Protein AF-A0A7S9PYS4-F1 (afdb_monomer)

Organism: NCBI:txid2789740

Radius of gyration: 13.37 Å; Cα contacts (8 Å, |Δi|>4): 18; chains: 1; bounding box: 29×19×34 Å

Secondary structure (DSSP, 8-state):
----------HHHHHHHHHTTT----HHHHHHHHHHHHHHHHHHHHHHHT-

Nearest PDB structures (foldseek):
  4zcu-assembly3_C  TM=8.327E-01  e=3.640E+00  Homo sapiens
  4zcu-assembly1_A  TM=7.856E-01  e=4.888E+00  Homo sapiens
  6yns-assembly1_A  TM=8.468E-01  e=9.492E+00  Homo sapiens

Structure (mmCIF, N/CA/C/O backbone):
data_AF-A0A7S9PYS4-F1
#
_entry.id   AF-A0A7S9PYS4-F1
#
loop_
_atom_site.group_PDB
_atom_site.id
_atom_site.type_symbol
_atom_site.label_atom_id
_atom_site.label_alt_id
_atom_site.label_comp_id
_atom_site.label_asym_id
_atom_site.label_entity_id
_atom_site.label_seq_id
_atom_site.pdbx_PDB_ins_code
_atom_site.Cartn_x
_atom_site.Cartn_y
_atom_site.Cartn_z
_atom_site.occupancy
_atom_site.B_iso_or_equiv
_atom_site.auth_seq_id
_atom_site.auth_comp_id
_atom_site.auth_asym_id
_atom_site.auth_atom_id
_atom_site.pdbx_PDB_model_num
ATOM 1 N N . MET A 1 1 ? 12.016 9.675 -19.588 1.00 51.16 1 MET A N 1
ATOM 2 C CA . MET A 1 1 ? 11.272 8.635 -18.842 1.00 51.16 1 MET A CA 1
AT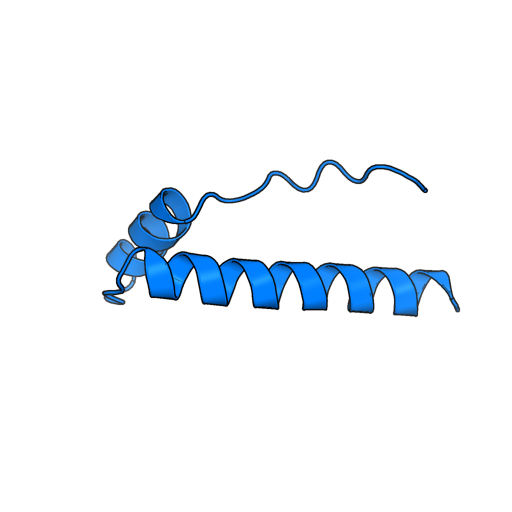OM 3 C C . MET A 1 1 ? 9.787 8.887 -19.044 1.00 51.16 1 MET A C 1
ATOM 5 O O . MET A 1 1 ? 9.329 9.966 -18.679 1.00 51.16 1 MET A O 1
ATOM 9 N N . ARG A 1 2 ? 9.043 7.972 -19.682 1.00 48.59 2 ARG A N 1
ATOM 10 C CA . ARG A 1 2 ? 7.577 8.102 -19.762 1.00 48.59 2 ARG A CA 1
ATOM 11 C C . ARG A 1 2 ? 7.036 8.098 -18.331 1.00 48.59 2 ARG A C 1
ATOM 13 O O . ARG A 1 2 ? 7.252 7.129 -17.613 1.00 48.59 2 ARG A O 1
ATOM 20 N N . HIS A 1 3 ? 6.388 9.184 -17.913 1.00 48.66 3 HIS A N 1
ATOM 21 C CA . HIS A 1 3 ? 5.579 9.184 -16.699 1.00 48.66 3 HIS A CA 1
ATOM 22 C C . HIS A 1 3 ? 4.383 8.276 -16.976 1.00 48.66 3 HIS A C 1
ATOM 24 O O . HIS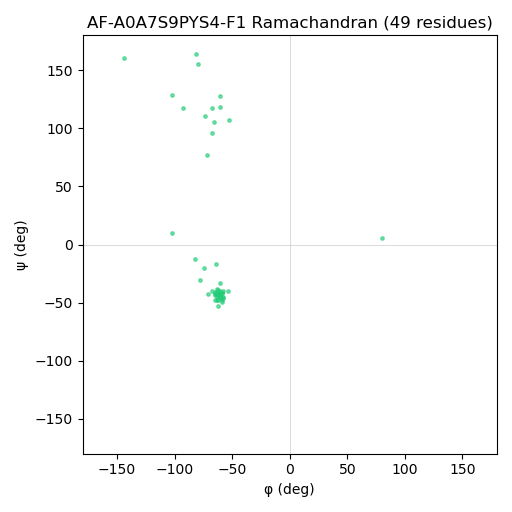 A 1 3 ? 3.429 8.694 -17.624 1.00 48.66 3 HIS A O 1
ATOM 30 N N . LEU A 1 4 ? 4.471 7.010 -16.573 1.00 51.53 4 LEU A N 1
ATOM 31 C CA . LEU A 1 4 ? 3.291 6.163 -16.482 1.00 51.53 4 LEU A CA 1
ATOM 32 C C . LEU A 1 4 ? 2.451 6.753 -15.342 1.00 51.53 4 LEU A C 1
ATOM 34 O O . LEU A 1 4 ? 2.955 6.803 -14.216 1.00 51.53 4 LEU A O 1
ATOM 38 N N . PRO A 1 5 ? 1.225 7.247 -15.593 1.00 48.62 5 PRO A N 1
ATOM 39 C CA . PRO A 1 5 ? 0.335 7.667 -14.526 1.00 48.62 5 PRO A CA 1
ATOM 40 C C . PRO A 1 5 ? -0.161 6.398 -13.833 1.00 48.62 5 PRO A C 1
ATOM 42 O O . PRO A 1 5 ? -1.256 5.911 -14.092 1.00 48.62 5 PRO A O 1
ATOM 45 N N . ILE A 1 6 ? 0.689 5.802 -12.999 1.00 59.09 6 ILE A N 1
ATOM 46 C CA . ILE A 1 6 ? 0.253 4.789 -12.052 1.00 59.09 6 ILE A CA 1
ATOM 47 C C . ILE A 1 6 ? -0.648 5.557 -11.094 1.00 59.09 6 ILE A C 1
ATOM 49 O O . ILE A 1 6 ? -0.153 6.373 -10.313 1.00 59.09 6 ILE A O 1
ATOM 53 N N . GLU A 1 7 ? -1.964 5.366 -11.207 1.00 65.19 7 GLU A N 1
ATOM 54 C CA . GLU A 1 7 ? -2.895 5.825 -10.182 1.00 65.19 7 GLU A CA 1
ATOM 55 C C . GLU A 1 7 ? -2.399 5.270 -8.849 1.00 65.19 7 GLU A C 1
ATOM 57 O O . GLU A 1 7 ? -2.422 4.062 -8.600 1.00 65.19 7 GLU A O 1
ATOM 62 N N . ARG A 1 8 ? -1.849 6.158 -8.019 1.00 77.50 8 ARG A N 1
ATOM 63 C CA . ARG A 1 8 ? -1.276 5.759 -6.743 1.00 77.50 8 ARG A CA 1
ATOM 64 C C . ARG A 1 8 ? -2.425 5.445 -5.801 1.00 77.50 8 ARG A C 1
ATOM 66 O O . ARG A 1 8 ? -3.142 6.342 -5.363 1.00 77.50 8 ARG A O 1
ATOM 73 N N . ILE A 1 9 ? -2.579 4.168 -5.473 1.00 90.25 9 ILE A N 1
ATOM 74 C CA . ILE A 1 9 ? -3.411 3.740 -4.354 1.00 90.25 9 ILE A CA 1
ATOM 75 C C . ILE A 1 9 ? -2.831 4.372 -3.086 1.00 90.25 9 ILE A C 1
ATOM 77 O O . ILE A 1 9 ? -1.630 4.254 -2.827 1.00 90.25 9 ILE A O 1
ATOM 81 N N . THR A 1 10 ? -3.676 5.052 -2.310 1.00 94.19 10 THR A N 1
ATOM 82 C CA . THR A 1 10 ? -3.274 5.603 -1.012 1.00 94.19 10 THR A CA 1
ATOM 83 C C . THR A 1 10 ? -3.277 4.510 0.063 1.00 94.19 10 THR A C 1
ATOM 85 O O . THR A 1 10 ? -4.023 3.529 -0.057 1.00 94.19 10 THR A O 1
ATOM 88 N N . PRO A 1 11 ? -2.491 4.658 1.144 1.00 95.31 11 PRO A N 1
ATOM 89 C CA . PRO A 1 11 ? -2.502 3.709 2.257 1.00 95.31 11 PRO A CA 1
ATOM 90 C C . PRO A 1 11 ? -3.903 3.472 2.841 1.00 95.31 11 PRO A C 1
ATOM 92 O O . PRO A 1 11 ? -4.280 2.333 3.110 1.00 95.31 11 PRO A O 1
ATOM 95 N N . GLU A 1 12 ? -4.718 4.520 2.964 1.00 96.06 12 GLU A N 1
ATOM 96 C CA . GLU A 1 12 ? -6.095 4.442 3.464 1.00 96.06 12 GLU A CA 1
ATOM 97 C C . GLU A 1 12 ? -6.966 3.604 2.528 1.00 96.06 12 GLU A C 1
ATOM 99 O O . GLU A 1 12 ? -7.733 2.748 2.975 1.00 96.06 12 GLU A O 1
ATOM 104 N N . LYS A 1 13 ? -6.800 3.792 1.215 1.00 94.75 13 LYS A N 1
ATOM 105 C CA . LYS A 1 13 ? -7.534 3.023 0.215 1.00 94.75 13 LYS A CA 1
ATOM 106 C C . LYS A 1 13 ? -7.161 1.544 0.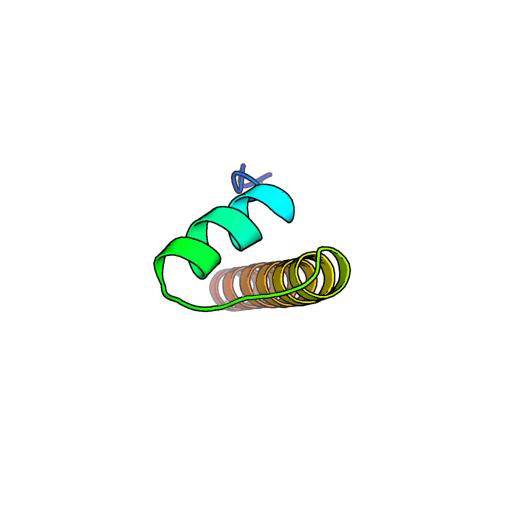255 1.00 94.75 13 LYS A C 1
ATOM 108 O O . LYS A 1 13 ? -8.051 0.693 0.201 1.00 94.75 13 LYS A O 1
ATOM 113 N N . LEU A 1 14 ? -5.872 1.230 0.399 1.00 94.69 14 LEU A N 1
ATOM 114 C CA . LEU A 1 14 ? -5.399 -0.145 0.562 1.00 94.69 14 LEU A CA 1
ATOM 115 C C . LEU A 1 14 ? -6.009 -0.789 1.814 1.00 94.69 14 LEU A C 1
ATOM 117 O O . LEU A 1 14 ? -6.531 -1.904 1.748 1.00 94.69 14 LEU A O 1
ATOM 121 N N . MET A 1 15 ? -6.004 -0.070 2.939 1.00 96.50 15 MET A N 1
ATOM 122 C CA . MET A 1 15 ? -6.616 -0.536 4.182 1.00 96.50 15 MET A CA 1
ATOM 123 C C . MET A 1 15 ? -8.106 -0.841 4.005 1.00 96.50 15 MET A C 1
ATOM 125 O O . MET A 1 15 ? -8.567 -1.893 4.444 1.00 96.50 15 MET A O 1
ATOM 129 N N . GLU A 1 16 ? -8.869 0.034 3.345 1.00 95.81 16 GLU A N 1
ATOM 130 C CA . GLU A 1 16 ? -10.288 -0.203 3.057 1.00 95.81 16 GLU A CA 1
ATOM 131 C C . GLU A 1 16 ? -10.510 -1.448 2.191 1.00 95.81 16 GLU A C 1
ATOM 133 O O . GLU A 1 16 ? -11.412 -2.245 2.463 1.00 95.81 16 GLU A O 1
ATOM 138 N N . MET A 1 17 ? -9.695 -1.624 1.149 1.00 94.19 17 MET A N 1
ATOM 139 C CA . MET A 1 17 ? -9.782 -2.769 0.240 1.00 94.19 17 MET A CA 1
ATOM 140 C C . MET A 1 17 ? -9.514 -4.084 0.97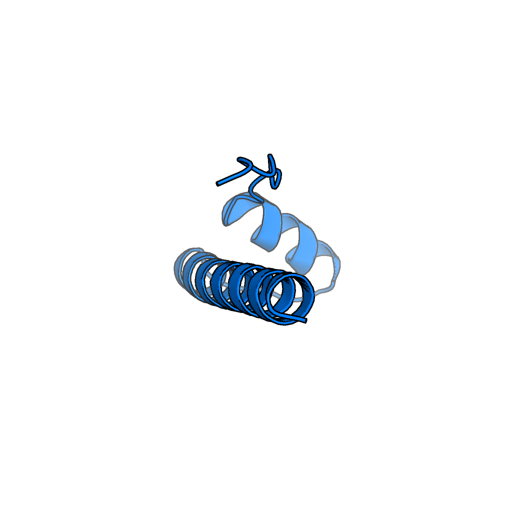1 1.00 94.19 17 MET A C 1
ATOM 142 O O . MET A 1 17 ? -10.261 -5.050 0.807 1.00 94.19 17 MET A O 1
ATOM 146 N N . LEU A 1 18 ? -8.479 -4.111 1.806 1.00 94.50 18 LEU A N 1
ATOM 147 C CA . LEU A 1 18 ? -8.048 -5.307 2.521 1.00 94.50 18 LEU A CA 1
ATOM 148 C C . LEU A 1 18 ? -8.934 -5.620 3.729 1.00 94.50 18 LEU A C 1
ATOM 150 O O . LEU A 1 18 ? -9.219 -6.790 3.992 1.00 94.50 18 LEU A O 1
ATOM 154 N N . LYS A 1 19 ? -9.512 -4.599 4.369 1.00 96.31 19 LYS A N 1
ATOM 155 C CA . LYS A 1 19 ? -10.536 -4.775 5.405 1.00 96.31 19 LYS A CA 1
ATOM 156 C C . LYS A 1 19 ? -11.746 -5.549 4.882 1.00 96.31 19 LYS A C 1
ATOM 158 O O . LYS A 1 19 ? -12.244 -6.431 5.577 1.00 96.31 19 LYS A O 1
ATOM 163 N N . LYS A 1 20 ? -12.184 -5.295 3.640 1.00 95.12 20 LYS A N 1
ATOM 164 C CA . LYS A 1 20 ? -13.270 -6.061 2.984 1.00 95.12 20 LYS A CA 1
ATOM 165 C C . LYS A 1 20 ? -12.923 -7.537 2.758 1.00 95.12 20 LYS A C 1
ATOM 167 O O . LYS A 1 20 ? -13.815 -8.338 2.506 1.00 95.12 20 LYS A O 1
ATOM 172 N N . LYS A 1 21 ? -11.640 -7.894 2.832 1.00 95.31 21 LYS A N 1
ATOM 173 C CA . LYS A 1 21 ? -11.120 -9.261 2.708 1.00 95.31 21 LYS A CA 1
ATOM 174 C C . LYS A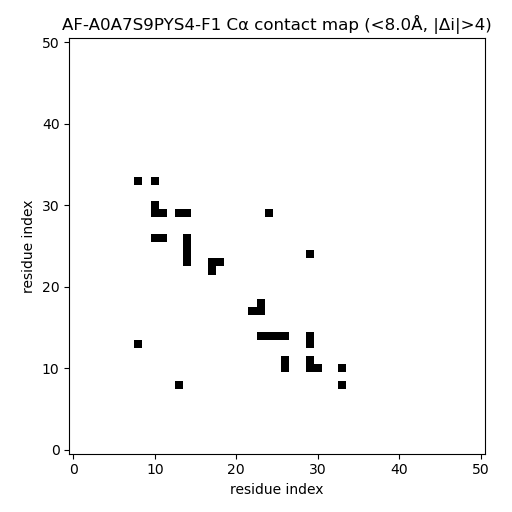 1 21 ? -10.749 -9.880 4.061 1.00 95.31 21 LYS A C 1
ATOM 176 O O . LYS A 1 21 ? -10.131 -10.935 4.090 1.00 95.31 21 LYS A O 1
ATOM 181 N N . GLY A 1 22 ? -11.116 -9.234 5.172 1.00 96.38 22 GLY A N 1
ATOM 182 C CA . GLY A 1 22 ? -10.822 -9.714 6.524 1.00 96.38 22 GLY A CA 1
ATOM 183 C C . GLY A 1 22 ? -9.403 -9.411 7.010 1.00 96.38 22 GLY A C 1
ATOM 184 O O . GLY A 1 22 ? -9.037 -9.828 8.105 1.00 96.38 22 GLY A O 1
ATOM 185 N N . VAL A 1 23 ? -8.607 -8.662 6.244 1.00 96.06 23 VAL A N 1
ATOM 186 C CA . VAL A 1 23 ? -7.248 -8.279 6.634 1.00 96.06 23 VAL A CA 1
ATOM 187 C C . VAL A 1 23 ? -7.292 -6.926 7.336 1.00 96.06 23 VAL A C 1
ATOM 189 O O . VAL A 1 23 ? -7.679 -5.911 6.756 1.00 96.06 23 VAL A O 1
ATOM 192 N N . LYS A 1 24 ? -6.884 -6.907 8.604 1.00 94.50 24 LYS A N 1
ATOM 193 C CA . LYS A 1 24 ? -6.746 -5.686 9.400 1.00 94.50 24 LYS A CA 1
ATOM 194 C C . LYS A 1 24 ? -5.271 -5.308 9.474 1.00 94.50 24 LYS A C 1
ATOM 196 O O . LYS A 1 24 ? -4.448 -6.135 9.843 1.00 94.50 24 LYS A O 1
ATOM 201 N N . MET A 1 25 ? -4.957 -4.058 9.156 1.00 94.62 25 MET A N 1
ATOM 202 C CA . MET A 1 25 ? -3.597 -3.527 9.227 1.00 94.62 25 MET A CA 1
ATOM 203 C C . MET A 1 25 ? -3.600 -2.071 9.680 1.00 94.62 25 MET A C 1
ATOM 205 O O . MET A 1 25 ? -4.629 -1.395 9.609 1.00 94.62 25 MET A O 1
ATOM 209 N N . SER A 1 26 ? -2.454 -1.606 10.166 1.00 97.31 26 SER A N 1
ATOM 210 C CA . SER A 1 26 ? -2.227 -0.204 10.496 1.00 97.31 26 SER A CA 1
ATOM 211 C C . SER A 1 26 ? -1.882 0.618 9.253 1.00 97.31 26 SER A C 1
ATOM 213 O O . SER A 1 26 ? -1.477 0.086 8.218 1.00 97.31 26 SER A O 1
ATOM 215 N N . ILE A 1 27 ? -1.982 1.941 9.383 1.00 96.62 27 ILE A N 1
ATOM 216 C CA . ILE A 1 27 ? -1.577 2.871 8.325 1.00 96.62 27 ILE A CA 1
ATOM 217 C C . ILE A 1 27 ? -0.088 2.749 7.975 1.00 96.62 27 ILE A C 1
ATOM 219 O O . ILE A 1 27 ? 0.281 2.892 6.814 1.00 96.62 27 ILE A O 1
ATOM 223 N N . ASN A 1 28 ? 0.767 2.437 8.955 1.00 97.38 28 ASN A N 1
ATOM 224 C CA . ASN A 1 28 ? 2.205 2.269 8.732 1.00 97.38 28 ASN A CA 1
ATOM 225 C C . ASN A 1 28 ? 2.494 0.993 7.938 1.00 97.38 28 ASN A C 1
ATOM 227 O O . ASN A 1 28 ? 3.244 1.041 6.972 1.00 97.38 28 ASN A O 1
ATOM 231 N N . GLN A 1 29 ? 1.811 -0.109 8.263 1.00 97.19 29 GLN A N 1
ATOM 232 C CA . GLN A 1 29 ? 1.910 -1.347 7.485 1.00 97.19 29 GLN A CA 1
ATOM 233 C C . GLN A 1 29 ? 1.439 -1.141 6.041 1.00 97.19 29 GLN A C 1
ATOM 235 O O . GLN A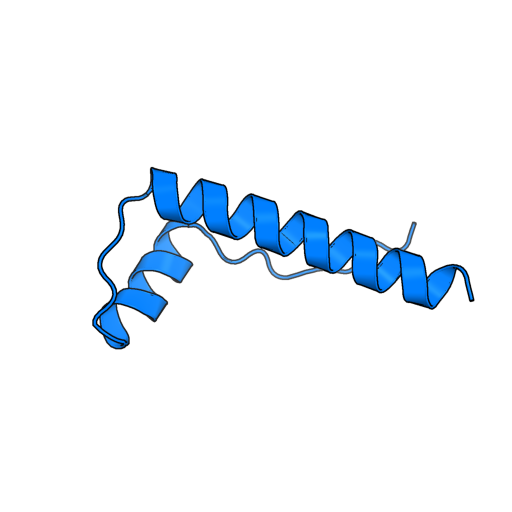 1 29 ? 2.079 -1.611 5.108 1.00 97.19 29 GLN A O 1
ATOM 240 N N . ALA A 1 30 ? 0.345 -0.401 5.839 1.00 96.50 30 ALA A N 1
ATOM 241 C CA . ALA A 1 30 ? -0.143 -0.087 4.499 1.00 96.50 30 ALA A CA 1
ATOM 242 C C . ALA A 1 30 ? 0.865 0.747 3.687 1.00 96.50 30 ALA A C 1
ATOM 244 O O . ALA A 1 30 ? 1.033 0.493 2.497 1.00 96.50 30 ALA A O 1
ATOM 245 N N . LYS A 1 31 ? 1.557 1.706 4.323 1.00 96.06 31 LYS A N 1
ATOM 246 C CA . LYS A 1 31 ? 2.636 2.486 3.692 1.00 96.06 31 LYS A CA 1
ATOM 247 C C . LYS A 1 31 ? 3.800 1.593 3.265 1.00 96.06 31 LYS A C 1
ATOM 249 O O . LYS A 1 31 ? 4.155 1.602 2.094 1.00 96.06 31 LYS A O 1
ATOM 254 N N . GLU A 1 32 ? 4.323 0.780 4.182 1.00 96.56 32 GLU A N 1
ATOM 255 C CA . GLU A 1 32 ? 5.451 -0.125 3.912 1.00 96.56 32 GLU A CA 1
ATOM 256 C C . GLU A 1 32 ? 5.142 -1.114 2.778 1.00 96.56 32 GLU A C 1
ATOM 258 O O . GLU A 1 32 ? 5.971 -1.343 1.898 1.00 96.56 32 GLU A O 1
ATOM 263 N N . ILE A 1 33 ? 3.925 -1.667 2.761 1.00 94.88 33 ILE A N 1
ATOM 264 C CA . ILE A 1 33 ? 3.478 -2.583 1.706 1.00 94.88 33 ILE A CA 1
ATOM 265 C C . ILE A 1 33 ? 3.397 -1.864 0.358 1.00 94.88 33 ILE A C 1
ATOM 267 O O . ILE A 1 33 ? 3.879 -2.394 -0.641 1.00 94.88 33 ILE A O 1
ATOM 271 N N . LEU A 1 34 ? 2.785 -0.678 0.306 1.00 93.94 34 LEU A N 1
ATOM 272 C CA . LEU A 1 34 ? 2.672 0.074 -0.943 1.00 93.94 34 LEU A CA 1
ATOM 273 C C . LEU A 1 34 ? 4.044 0.458 -1.495 1.00 93.94 34 LEU A C 1
ATOM 275 O O . LEU A 1 34 ? 4.272 0.273 -2.687 1.00 93.94 34 LEU A O 1
ATOM 279 N N . ASP A 1 35 ? 4.959 0.924 -0.646 1.00 93.69 35 ASP A N 1
ATOM 280 C CA . ASP A 1 35 ? 6.320 1.275 -1.059 1.00 93.69 35 ASP A CA 1
ATOM 281 C C . ASP A 1 35 ? 7.036 0.076 -1.691 1.00 93.69 35 ASP A C 1
ATOM 283 O O . ASP A 1 35 ? 7.586 0.191 -2.789 1.00 93.69 35 ASP A O 1
ATOM 287 N N . LEU A 1 36 ? 6.950 -1.103 -1.062 1.00 95.12 36 LEU A N 1
ATOM 288 C CA . LEU A 1 36 ? 7.499 -2.338 -1.620 1.00 95.12 36 LEU A CA 1
ATOM 289 C C . LEU A 1 36 ? 6.879 -2.676 -2.985 1.00 95.12 36 LEU A C 1
ATOM 291 O O . LEU A 1 36 ? 7.600 -2.975 -3.937 1.00 95.12 36 LEU A O 1
ATOM 295 N N . LEU A 1 37 ? 5.549 -2.624 -3.096 1.00 92.75 37 LEU A N 1
ATOM 296 C CA . LEU A 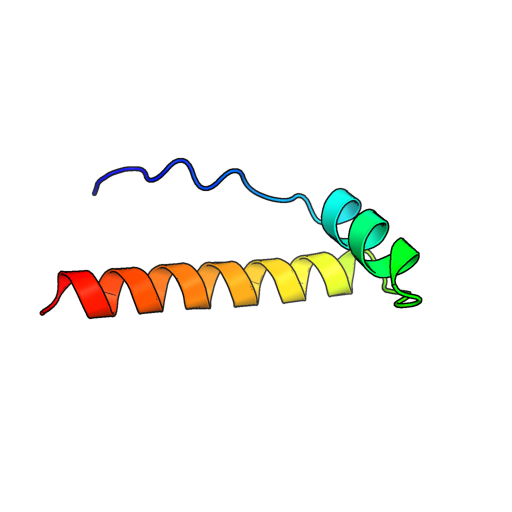1 37 ? 4.840 -2.956 -4.334 1.00 92.75 37 LEU A CA 1
ATOM 297 C C . LEU A 1 37 ? 5.193 -1.997 -5.477 1.00 92.75 37 LEU A C 1
ATOM 299 O O . LEU A 1 37 ? 5.356 -2.439 -6.613 1.00 92.75 37 LEU A O 1
ATOM 303 N N . TYR A 1 38 ? 5.352 -0.703 -5.192 1.00 91.19 38 TYR A N 1
ATOM 304 C CA . TYR A 1 38 ? 5.772 0.273 -6.195 1.00 91.19 38 TYR A CA 1
ATOM 305 C C . TYR A 1 38 ? 7.212 0.045 -6.652 1.00 91.19 38 TYR A C 1
ATOM 307 O O . TYR A 1 38 ? 7.477 0.130 -7.851 1.00 91.19 38 TYR A O 1
ATOM 315 N N . ILE A 1 39 ? 8.127 -0.291 -5.736 1.00 91.88 39 ILE A N 1
ATOM 316 C CA .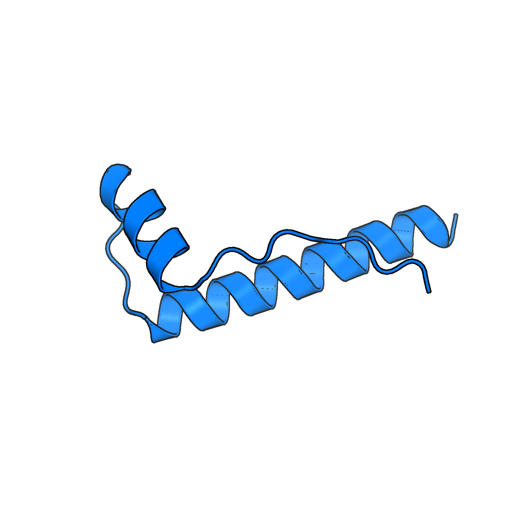 ILE A 1 39 ? 9.508 -0.649 -6.089 1.00 91.88 39 ILE A CA 1
ATOM 317 C C . ILE A 1 39 ? 9.513 -1.852 -7.034 1.00 91.88 39 ILE A C 1
ATOM 319 O O . ILE A 1 39 ? 10.133 -1.791 -8.093 1.00 91.88 39 ILE A O 1
ATOM 323 N N . LEU A 1 40 ? 8.781 -2.915 -6.694 1.00 92.88 40 LEU A N 1
ATOM 324 C CA . LEU A 1 40 ? 8.688 -4.106 -7.538 1.00 92.88 40 LEU A 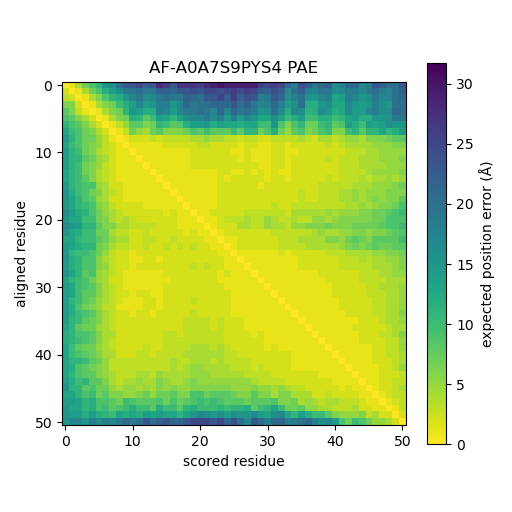CA 1
ATOM 325 C C . LEU A 1 40 ? 8.101 -3.779 -8.914 1.00 92.88 40 LEU A C 1
ATOM 327 O O . LEU A 1 40 ? 8.671 -4.174 -9.924 1.00 92.88 40 LEU A O 1
ATOM 331 N N . ALA A 1 41 ? 7.020 -2.999 -8.976 1.00 90.00 41 ALA A N 1
ATOM 332 C CA . ALA A 1 41 ? 6.419 -2.595 -10.246 1.00 90.00 41 ALA A CA 1
ATOM 333 C C . ALA A 1 41 ? 7.400 -1.820 -11.143 1.00 90.00 41 ALA A C 1
ATOM 335 O O . ALA A 1 41 ? 7.453 -2.059 -12.349 1.00 90.00 41 ALA A O 1
ATOM 336 N N . ILE A 1 42 ? 8.196 -0.914 -10.566 1.00 88.88 42 ILE A N 1
ATOM 337 C CA . ILE A 1 42 ? 9.234 -0.179 -11.300 1.00 88.88 42 ILE A CA 1
ATOM 338 C C . ILE A 1 42 ? 10.299 -1.144 -11.826 1.00 88.88 42 ILE A C 1
ATOM 340 O O . ILE A 1 42 ? 10.637 -1.083 -13.007 1.00 88.88 42 ILE A O 1
ATOM 344 N N . LEU A 1 43 ? 10.797 -2.049 -10.979 1.00 91.00 43 LEU A N 1
ATOM 345 C CA . LEU A 1 43 ? 11.827 -3.019 -11.356 1.00 91.00 43 LEU A CA 1
ATOM 346 C C . LEU A 1 43 ? 11.363 -3.956 -12.478 1.00 91.00 43 LEU A C 1
ATOM 348 O O . LEU A 1 43 ? 12.117 -4.188 -13.422 1.00 91.00 43 LEU A O 1
ATOM 352 N N . GLU A 1 44 ? 10.126 -4.449 -12.411 1.00 90.62 44 GLU A N 1
ATOM 353 C CA . GLU A 1 44 ? 9.532 -5.294 -13.453 1.00 90.62 44 GLU A CA 1
ATOM 354 C C . GLU A 1 44 ? 9.430 -4.547 -14.788 1.00 90.62 44 GLU A C 1
ATOM 356 O O . GLU A 1 44 ? 9.869 -5.046 -15.826 1.00 90.62 44 GLU A O 1
ATOM 361 N N . VAL A 1 45 ? 8.922 -3.310 -14.775 1.00 88.56 45 VAL A N 1
ATOM 362 C CA . VAL A 1 45 ? 8.831 -2.486 -15.990 1.00 88.56 45 VAL A CA 1
ATOM 363 C C . VAL A 1 45 ? 10.219 -2.195 -16.560 1.00 88.56 45 VAL A C 1
ATOM 365 O O . VAL A 1 45 ? 10.418 -2.307 -17.769 1.00 88.56 45 VAL A O 1
ATOM 368 N N . GLU A 1 46 ? 11.196 -1.857 -15.718 1.00 88.44 46 GLU A N 1
ATOM 369 C CA . GLU A 1 46 ? 12.576 -1.668 -16.163 1.00 88.44 46 GLU A CA 1
ATOM 370 C C . GLU A 1 46 ? 13.172 -2.935 -16.776 1.00 88.44 46 GLU A C 1
ATOM 372 O O . GLU A 1 46 ? 13.891 -2.845 -17.769 1.00 88.44 46 GLU A O 1
ATOM 377 N N . GLN A 1 47 ? 12.896 -4.105 -16.202 1.00 87.44 47 GLN A N 1
ATOM 378 C CA . GLN A 1 47 ? 13.398 -5.372 -16.720 1.00 87.44 47 GLN A CA 1
ATOM 379 C C . GLN A 1 47 ? 12.818 -5.675 -18.105 1.00 87.44 47 GLN A C 1
ATOM 381 O O . GLN A 1 47 ? 13.558 -6.104 -18.990 1.00 87.44 47 GLN A O 1
ATOM 386 N N . VAL A 1 48 ? 11.525 -5.408 -18.313 1.00 88.50 48 VAL A N 1
ATOM 387 C CA . VAL A 1 48 ? 10.882 -5.546 -19.627 1.00 88.50 48 VAL A CA 1
ATOM 388 C C . VAL A 1 48 ? 11.458 -4.551 -20.634 1.00 88.50 48 VAL A C 1
ATOM 390 O O . VAL A 1 48 ? 11.728 -4.938 -21.762 1.00 88.50 48 VAL A O 1
ATOM 393 N N . LEU A 1 49 ? 11.675 -3.290 -20.244 1.00 81.69 49 LEU A N 1
ATOM 394 C CA . LEU A 1 49 ? 12.184 -2.242 -21.142 1.00 81.69 49 LEU A CA 1
ATOM 395 C C . LEU A 1 49 ? 13.684 -2.357 -21.470 1.00 81.69 49 LEU A C 1
ATOM 397 O O . LEU A 1 49 ? 14.131 -1.739 -22.432 1.00 81.69 49 LEU A O 1
ATOM 401 N N . LYS A 1 50 ? 14.470 -3.077 -20.658 1.00 74.25 50 LYS A N 1
ATOM 402 C CA . LYS A 1 50 ? 15.895 -3.360 -20.918 1.00 74.25 50 LYS A CA 1
ATOM 403 C C . LYS A 1 50 ? 16.113 -4.544 -21.872 1.00 74.25 50 LYS A C 1
ATOM 405 O O . LYS A 1 50 ? 17.249 -4.738 -22.301 1.00 74.25 50 LYS A O 1
ATOM 410 N N . ARG A 1 51 ? 15.078 -5.340 -22.158 1.00 54.88 51 ARG A N 1
ATOM 411 C CA . ARG A 1 51 ? 15.094 -6.360 -23.220 1.00 54.88 51 ARG A CA 1
ATOM 412 C C . ARG A 1 51 ? 14.808 -5.725 -24.574 1.00 54.88 51 ARG A C 1
ATOM 414 O O . ARG A 1 51 ? 15.396 -6.228 -25.552 1.00 54.88 51 ARG A O 1
#

pLDDT: mean 86.53, std 15.14, range [48.59, 97.38]

Foldseek 3Di:
DPPPPPVQQQLVNVQVVVVVVVDHDDSVVSVVVSVVVVVVVVVVVVVVVVD

Solvent-accessible surface area (backbone atoms only — not comparable to full-atom values): 3160 Å² total; per-residue (Å²): 131,85,82,71,84,69,82,76,79,48,40,68,57,50,45,56,58,36,44,78,73,74,44,85,77,53,67,66,56,34,44,56,51,50,55,52,53,52,52,50,52,51,52,53,52,50,56,62,72,73,106

Sequence (51 aa):
MRHLPIERITPEKLMEMLKKKGVKMSINQAKEILDLLYILAILEVEQVLKR

Mean predicted aligned error: 5.74 Å